Protein AF-R6FVN9-F1 (afdb_monomer_lite)

Structure (mmCIF, N/CA/C/O backbone):
data_AF-R6FVN9-F1
#
_entry.id   AF-R6FVN9-F1
#
loop_
_atom_site.group_PDB
_atom_site.id
_atom_site.type_symbol
_atom_site.label_atom_id
_atom_site.label_alt_id
_atom_site.label_comp_id
_atom_site.label_asym_id
_atom_site.label_entity_id
_atom_site.label_seq_id
_atom_site.pdbx_PDB_ins_code
_atom_site.Cartn_x
_atom_site.Cartn_y
_atom_site.Cartn_z
_atom_site.occupancy
_atom_site.B_iso_or_equiv
_atom_site.auth_seq_id
_atom_site.auth_comp_id
_atom_site.auth_asym_id
_atom_site.auth_atom_id
_atom_site.pdbx_PDB_model_num
ATOM 1 N N . MET A 1 1 ? 4.818 -10.656 8.230 1.00 64.50 1 MET A N 1
ATOM 2 C CA . MET A 1 1 ? 3.936 -11.634 7.541 1.00 64.50 1 MET A CA 1
ATOM 3 C C . MET A 1 1 ? 4.520 -11.974 6.174 1.00 64.50 1 MET A C 1
ATOM 5 O O . MET A 1 1 ? 5.313 -11.194 5.669 1.00 64.50 1 MET A O 1
ATOM 9 N N . LYS A 1 2 ? 4.163 -13.111 5.560 1.00 84.62 2 LYS A N 1
ATOM 10 C CA . LYS A 1 2 ? 4.438 -13.326 4.127 1.00 84.62 2 LYS A CA 1
ATOM 11 C C . LYS A 1 2 ? 3.320 -12.643 3.323 1.00 84.62 2 LYS A C 1
ATOM 13 O O . LYS A 1 2 ? 2.160 -12.979 3.530 1.00 84.62 2 LYS A O 1
ATOM 18 N N . HIS A 1 3 ? 3.661 -11.699 2.448 1.00 90.31 3 HIS A N 1
ATOM 19 C CA . HIS A 1 3 ? 2.756 -11.088 1.463 1.00 90.31 3 HIS A CA 1
ATOM 20 C C . HIS A 1 3 ? 3.348 -11.263 0.051 1.00 90.31 3 HIS A C 1
ATOM 22 O O . HIS A 1 3 ? 4.557 -11.486 -0.068 1.00 90.31 3 HIS A O 1
ATOM 28 N N . PRO A 1 4 ? 2.535 -11.206 -1.023 1.00 94.25 4 PRO A N 1
ATOM 29 C CA . PRO A 1 4 ? 3.006 -11.507 -2.381 1.00 94.25 4 PRO A CA 1
ATOM 30 C C . PRO A 1 4 ? 3.876 -10.395 -2.992 1.00 94.25 4 PRO A C 1
ATOM 32 O O . PRO A 1 4 ? 4.563 -10.628 -3.975 1.00 94.25 4 PRO A O 1
ATOM 35 N N . TYR A 1 5 ? 3.875 -9.199 -2.403 1.00 95.62 5 TYR A N 1
ATOM 36 C CA . TYR A 1 5 ? 4.427 -7.977 -3.002 1.00 95.62 5 TYR A CA 1
ATOM 37 C C . TYR A 1 5 ? 5.894 -7.666 -2.653 1.00 95.62 5 TYR A C 1
ATOM 39 O O . TYR A 1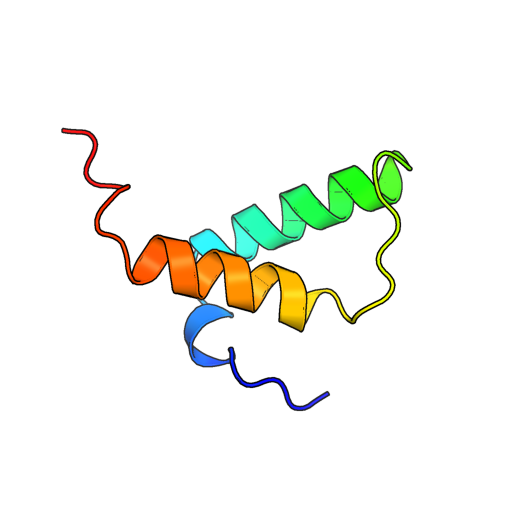 5 ? 6.300 -6.508 -2.691 1.00 95.62 5 TYR A O 1
ATOM 47 N N . LYS A 1 6 ? 6.691 -8.680 -2.297 1.00 93.69 6 LYS A N 1
ATOM 48 C CA . LYS A 1 6 ? 8.078 -8.488 -1.830 1.00 93.69 6 LYS A CA 1
ATOM 49 C C . LYS A 1 6 ? 8.984 -7.782 -2.831 1.00 93.69 6 LYS A C 1
ATOM 51 O O . LYS A 1 6 ? 9.864 -7.028 -2.437 1.00 93.69 6 LYS A O 1
ATOM 56 N N . GLU A 1 7 ? 8.773 -8.030 -4.121 1.00 93.50 7 GLU A N 1
ATOM 57 C CA . GLU A 1 7 ? 9.571 -7.430 -5.197 1.00 93.50 7 GLU A CA 1
ATOM 58 C C . GLU A 1 7 ? 9.491 -5.894 -5.227 1.00 93.50 7 GLU A C 1
ATOM 60 O O . GLU A 1 7 ? 10.386 -5.243 -5.760 1.00 93.50 7 GLU A O 1
ATOM 65 N N . TYR A 1 8 ? 8.456 -5.310 -4.614 1.00 94.25 8 TYR A N 1
ATOM 66 C CA . TYR A 1 8 ? 8.245 -3.868 -4.590 1.00 94.25 8 TYR A CA 1
ATOM 67 C C . TYR A 1 8 ? 8.820 -3.184 -3.342 1.00 94.25 8 TYR A C 1
ATOM 69 O O . TYR A 1 8 ? 9.029 -1.976 -3.396 1.00 94.25 8 TYR A O 1
ATOM 77 N N . GLU A 1 9 ? 9.123 -3.907 -2.255 1.00 93.75 9 GLU A N 1
ATOM 78 C CA . GLU A 1 9 ? 9.511 -3.334 -0.945 1.00 93.75 9 GLU A CA 1
ATOM 79 C C . GLU A 1 9 ? 10.728 -2.402 -1.007 1.00 93.75 9 GLU A C 1
ATOM 81 O O . GLU A 1 9 ? 10.819 -1.429 -0.259 1.00 93.75 9 GLU A O 1
ATOM 86 N N . THR A 1 10 ? 11.666 -2.679 -1.913 1.00 91.88 10 THR A N 1
ATOM 87 C CA . THR A 1 10 ? 12.891 -1.886 -2.081 1.00 91.88 10 THR A CA 1
ATOM 88 C C . THR A 1 10 ? 12.730 -0.729 -3.068 1.00 91.88 10 THR A C 1
ATOM 90 O O . THR A 1 10 ? 13.683 0.010 -3.316 1.00 91.88 10 THR A O 1
ATOM 93 N N . SER A 1 11 ? 11.558 -0.579 -3.689 1.00 93.25 11 SER A N 1
ATOM 94 C CA . SER A 1 11 ? 11.313 0.468 -4.681 1.00 93.25 11 SER A CA 1
ATOM 95 C C . SER A 1 11 ? 11.045 1.824 -4.019 1.00 93.25 11 SER A C 1
ATOM 97 O O . SER A 1 11 ? 10.428 1.915 -2.958 1.00 93.25 11 SER A O 1
ATOM 99 N N . LYS A 1 12 ? 11.449 2.915 -4.685 1.00 94.69 12 LYS A N 1
ATOM 100 C CA . LYS A 1 12 ? 11.097 4.279 -4.246 1.00 94.69 12 LYS A CA 1
ATOM 101 C C . LYS A 1 12 ? 9.582 4.487 -4.189 1.00 94.69 12 LYS A C 1
ATOM 103 O O . LYS A 1 12 ? 9.098 5.179 -3.302 1.00 94.69 12 LYS A O 1
ATOM 108 N N . LEU A 1 13 ? 8.856 3.864 -5.120 1.00 94.38 13 LEU A N 1
ATOM 109 C CA . LEU A 1 13 ? 7.399 3.902 -5.169 1.00 94.38 13 LEU A CA 1
ATOM 110 C C . LEU A 1 13 ? 6.783 3.306 -3.900 1.00 94.38 13 LEU A C 1
ATOM 112 O O . LEU A 1 13 ? 5.890 3.915 -3.326 1.00 94.38 13 LEU A O 1
ATOM 116 N N . TRP A 1 14 ? 7.291 2.166 -3.430 1.00 96.75 14 TRP A N 1
ATOM 117 C CA . TRP A 1 14 ? 6.829 1.554 -2.187 1.00 96.75 14 TRP A CA 1
ATOM 118 C C . TRP A 1 14 ? 7.039 2.458 -0.987 1.00 96.75 14 TRP A C 1
ATOM 120 O O . TRP A 1 14 ? 6.107 2.651 -0.215 1.00 96.75 14 TRP A O 1
ATOM 130 N N . ILE A 1 15 ? 8.236 3.032 -0.846 1.00 97.19 15 ILE A N 1
ATOM 131 C CA . ILE A 1 15 ? 8.547 3.946 0.259 1.00 97.19 15 ILE A CA 1
ATOM 132 C C . ILE A 1 15 ? 7.564 5.122 0.257 1.00 97.19 15 ILE A C 1
ATOM 134 O O . ILE A 1 15 ? 6.972 5.411 1.290 1.00 97.19 15 ILE A O 1
ATOM 138 N N . PHE A 1 16 ? 7.346 5.736 -0.910 1.00 96.88 16 PHE A N 1
ATOM 139 C CA . PHE A 1 16 ? 6.442 6.874 -1.068 1.00 96.88 16 PHE A CA 1
ATOM 140 C C . PHE A 1 16 ? 4.976 6.518 -0.784 1.00 96.88 16 PHE A C 1
ATOM 142 O O . PHE A 1 16 ? 4.316 7.182 0.007 1.00 96.88 16 PHE A O 1
ATOM 149 N N . VAL A 1 17 ? 4.459 5.445 -1.391 1.00 97.50 17 VAL A N 1
ATOM 150 C CA . VAL A 1 17 ? 3.069 5.011 -1.180 1.00 97.50 17 VAL A CA 1
ATOM 151 C C . VAL A 1 17 ? 2.853 4.611 0.276 1.00 97.50 17 VAL A C 1
ATOM 153 O O . VAL A 1 17 ? 1.835 4.969 0.857 1.00 97.50 17 VAL A O 1
ATOM 156 N N . LYS A 1 18 ? 3.808 3.895 0.882 1.00 98.12 18 LYS A N 1
ATOM 157 C CA . LYS A 1 18 ? 3.729 3.496 2.286 1.00 98.12 18 LYS A CA 1
ATOM 158 C C . LYS A 1 18 ? 3.644 4.710 3.201 1.00 98.12 18 LYS A C 1
ATOM 160 O O . LYS A 1 18 ? 2.714 4.747 3.996 1.00 98.12 18 LYS A O 1
ATOM 165 N N . SER A 1 19 ? 4.525 5.703 3.042 1.00 98.19 19 SER A N 1
ATOM 166 C CA . SER A 1 19 ? 4.456 6.922 3.856 1.00 98.19 19 SER A CA 1
ATOM 167 C C . SER A 1 19 ? 3.131 7.658 3.668 1.00 98.19 19 SER A C 1
ATOM 169 O O . SER A 1 19 ? 2.505 8.025 4.649 1.00 98.19 19 SER A O 1
ATOM 171 N N . SER A 1 20 ? 2.632 7.785 2.432 1.00 98.31 20 SER A N 1
ATOM 172 C CA . SER A 1 20 ? 1.343 8.447 2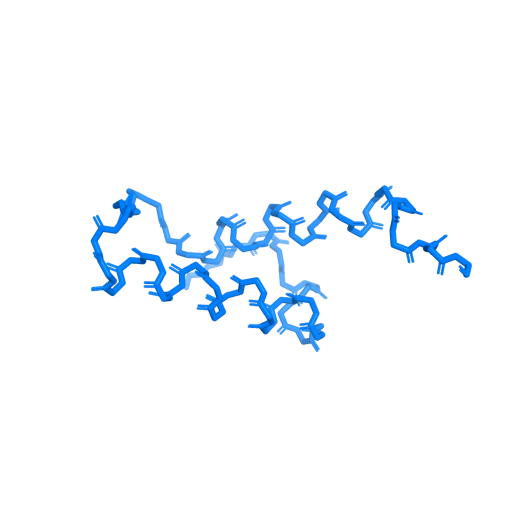.192 1.00 98.31 20 SER A CA 1
ATOM 173 C C . SER A 1 20 ? 0.163 7.719 2.842 1.00 98.31 20 SER A C 1
ATOM 175 O O . SER A 1 20 ? -0.764 8.363 3.318 1.00 98.31 20 SER A O 1
ATOM 177 N N . ILE A 1 21 ? 0.170 6.383 2.863 1.00 98.31 21 ILE A N 1
ATOM 178 C CA . ILE A 1 21 ? -0.868 5.601 3.546 1.00 98.31 21 ILE A CA 1
A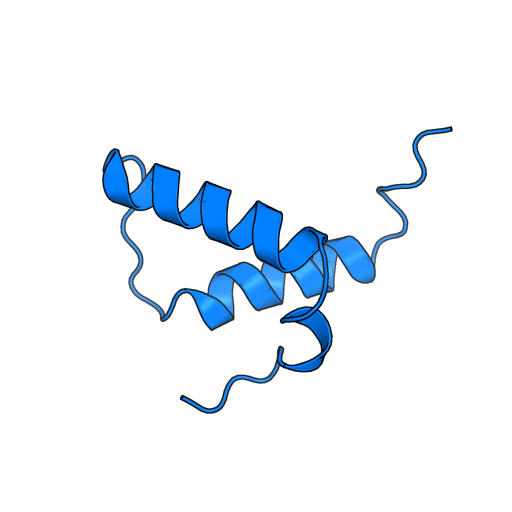TOM 179 C C . ILE A 1 21 ? -0.728 5.714 5.071 1.00 98.31 21 ILE A C 1
ATOM 181 O O . ILE A 1 21 ? -1.744 5.798 5.754 1.00 98.31 21 ILE A O 1
ATOM 185 N N . GLU A 1 22 ? 0.498 5.732 5.603 1.00 98.50 22 GLU A N 1
ATOM 186 C CA . GLU A 1 22 ? 0.754 5.949 7.034 1.00 98.50 22 GLU A CA 1
ATOM 187 C C . GLU A 1 22 ? 0.237 7.322 7.489 1.00 98.50 22 GLU A C 1
ATOM 189 O O . GLU A 1 22 ? -0.493 7.376 8.476 1.00 98.50 22 GLU A O 1
ATOM 194 N N . ASP A 1 23 ? 0.490 8.386 6.719 1.00 98.69 23 ASP A N 1
ATOM 195 C CA . ASP A 1 23 ? -0.007 9.740 7.005 1.00 98.69 23 ASP A CA 1
ATOM 196 C C . ASP A 1 23 ? -1.548 9.793 7.046 1.00 98.69 23 ASP A C 1
ATOM 198 O O . ASP A 1 23 ? -2.135 10.423 7.925 1.00 98.69 23 ASP A O 1
ATOM 202 N N . LEU A 1 24 ? -2.230 9.107 6.118 1.00 98.62 24 LEU A N 1
ATOM 203 C CA . LEU A 1 24 ? -3.700 9.052 6.086 1.00 98.62 24 LEU A CA 1
ATOM 204 C C . LEU A 1 24 ? -4.283 8.308 7.295 1.00 98.62 24 LEU A C 1
ATOM 206 O O . LEU A 1 24 ? -5.344 8.679 7.797 1.00 98.62 24 LEU A O 1
ATOM 210 N N . VAL A 1 25 ? -3.608 7.254 7.762 1.00 98.25 25 VAL A N 1
ATOM 211 C CA . VAL A 1 25 ? -4.013 6.533 8.978 1.00 98.25 25 VAL A CA 1
ATOM 212 C C . VAL A 1 25 ? -3.775 7.401 10.212 1.00 98.25 25 VAL A C 1
ATOM 214 O O . VAL A 1 25 ? -4.652 7.489 11.067 1.00 98.25 25 VAL A O 1
ATOM 217 N N . GLU A 1 26 ? -2.623 8.073 10.302 1.00 98.44 26 GLU A N 1
ATOM 218 C CA . GLU A 1 26 ? -2.282 8.952 11.428 1.00 98.44 26 GLU A CA 1
ATOM 219 C C . GLU A 1 26 ? -3.263 10.126 11.556 1.00 98.44 26 GLU A C 1
ATOM 221 O O . GLU A 1 26 ? -3.713 10.451 12.657 1.00 98.44 26 GLU A O 1
ATOM 226 N N . ASN A 1 27 ? -3.681 10.700 10.425 1.00 98.44 27 ASN A N 1
ATOM 227 C CA . ASN A 1 27 ? -4.665 11.781 10.384 1.00 98.44 27 ASN A CA 1
ATOM 228 C C . ASN A 1 27 ? -6.120 11.308 10.568 1.00 98.44 27 ASN A C 1
ATOM 230 O O . ASN A 1 27 ? -7.021 12.141 10.640 1.00 98.44 27 ASN A O 1
ATOM 234 N N . ASN A 1 28 ? -6.364 9.999 10.717 1.00 98.12 28 ASN A N 1
ATOM 235 C CA . ASN A 1 28 ? -7.696 9.376 10.760 1.00 98.12 28 ASN A CA 1
ATOM 236 C C . ASN A 1 28 ? -8.550 9.639 9.506 1.00 98.12 28 ASN A C 1
ATOM 238 O O . ASN A 1 28 ? -9.780 9.583 9.564 1.00 98.12 28 ASN A O 1
ATOM 242 N N . ASP A 1 29 ? -7.911 9.894 8.365 1.00 98.56 29 ASP A N 1
ATOM 243 C CA . ASP A 1 29 ? -8.598 10.024 7.079 1.00 98.56 29 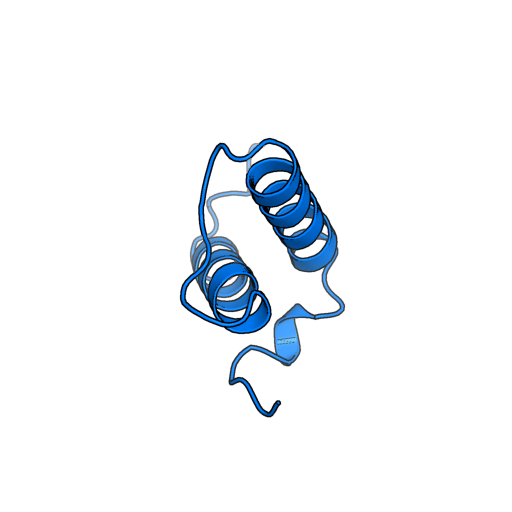ASP A CA 1
ATOM 244 C C . ASP A 1 29 ? -9.068 8.653 6.568 1.00 98.56 29 ASP A C 1
ATOM 246 O O . ASP A 1 29 ? -10.077 8.554 5.864 1.00 98.56 29 ASP A O 1
ATOM 250 N N . ILE A 1 30 ? -8.344 7.584 6.930 1.00 98.12 30 ILE A N 1
ATOM 251 C CA . ILE A 1 30 ? -8.688 6.193 6.615 1.00 98.12 30 ILE A CA 1
ATOM 252 C C . ILE A 1 30 ? -8.446 5.263 7.810 1.00 98.12 30 ILE A C 1
ATOM 254 O O . ILE A 1 30 ? -7.571 5.499 8.638 1.00 98.12 30 ILE A 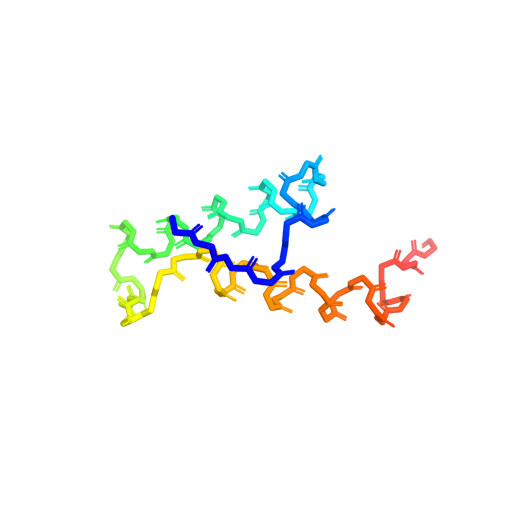O 1
ATOM 258 N N . GLU A 1 31 ? -9.153 4.132 7.828 1.00 98.19 31 GLU A N 1
ATOM 259 C CA . GLU A 1 31 ? -8.872 3.001 8.716 1.00 98.19 31 GLU A CA 1
ATOM 260 C C . GLU A 1 31 ? -8.480 1.772 7.882 1.00 98.19 31 GLU A C 1
ATOM 262 O O . GLU A 1 31 ? -9.149 1.419 6.904 1.00 98.19 31 GLU A O 1
ATOM 267 N N . LEU A 1 32 ? -7.379 1.111 8.252 1.00 97.50 32 LEU A N 1
ATOM 268 C CA . LEU A 1 32 ? -6.904 -0.092 7.572 1.00 97.50 32 LEU A CA 1
ATOM 269 C C . LEU A 1 32 ? -7.370 -1.359 8.293 1.00 97.50 32 LEU A C 1
ATOM 271 O O . LEU A 1 32 ? -6.919 -1.670 9.390 1.00 97.50 32 LEU A O 1
ATOM 275 N N . PHE A 1 33 ? -8.189 -2.160 7.611 1.00 96.69 33 PHE A N 1
ATOM 276 C CA . PHE A 1 33 ? -8.613 -3.488 8.087 1.00 96.69 33 PHE A CA 1
ATOM 277 C C . PHE A 1 33 ? -7.684 -4.630 7.642 1.00 96.69 33 PHE A C 1
ATOM 279 O O . PHE A 1 33 ? -7.851 -5.778 8.049 1.00 96.69 33 PHE A O 1
ATOM 286 N N . THR A 1 34 ? -6.711 -4.333 6.782 1.00 94.50 34 THR A N 1
ATOM 287 C CA . THR A 1 34 ? -5.723 -5.282 6.256 1.00 94.50 34 THR A CA 1
ATOM 288 C C . THR A 1 34 ? -4.315 -4.754 6.538 1.00 94.50 34 THR A C 1
ATOM 290 O O . THR A 1 34 ? -4.140 -3.535 6.582 1.00 94.50 34 THR A O 1
ATOM 293 N N . PRO A 1 35 ? -3.291 -5.618 6.688 1.00 96.38 35 PRO A N 1
ATOM 294 C CA . PRO A 1 35 ? -1.918 -5.154 6.855 1.00 96.38 35 PRO A CA 1
ATOM 295 C C . PRO A 1 35 ? -1.487 -4.226 5.714 1.00 96.38 35 PRO A C 1
ATOM 297 O O . PRO A 1 35 ? -1.797 -4.479 4.543 1.00 96.38 35 PRO A O 1
ATOM 300 N N . ILE A 1 36 ? -0.762 -3.164 6.065 1.00 97.12 36 ILE A N 1
ATOM 301 C CA . ILE A 1 36 ? -0.375 -2.085 5.151 1.00 97.12 36 ILE A CA 1
ATOM 302 C C . ILE A 1 36 ? 0.403 -2.598 3.934 1.00 97.12 36 ILE A C 1
ATOM 304 O O . ILE A 1 36 ? 0.231 -2.093 2.828 1.00 97.12 36 ILE A O 1
ATOM 308 N N . GLU A 1 37 ? 1.185 -3.666 4.091 1.00 96.88 37 GLU A N 1
ATOM 309 C CA . GLU A 1 37 ? 1.989 -4.252 3.019 1.00 96.88 37 GLU A CA 1
ATOM 310 C C . GLU A 1 37 ? 1.131 -4.825 1.881 1.00 96.88 37 GLU A C 1
ATOM 312 O O . GLU A 1 37 ? 1.568 -4.855 0.729 1.00 96.88 37 GLU A O 1
ATOM 317 N N . TYR A 1 38 ? -0.104 -5.253 2.170 1.00 97.44 38 TYR A N 1
ATOM 318 C CA . TYR A 1 38 ? -1.044 -5.694 1.135 1.00 97.44 38 TYR A CA 1
ATOM 319 C C . TYR A 1 38 ? -1.594 -4.518 0.326 1.00 97.44 38 TYR A C 1
ATOM 321 O O . TYR A 1 38 ? -1.730 -4.634 -0.892 1.00 97.44 38 TYR A O 1
ATOM 329 N N . VAL A 1 39 ? -1.878 -3.394 0.987 1.00 97.06 39 VAL A N 1
ATOM 330 C CA . VAL A 1 39 ? -2.397 -2.174 0.348 1.00 97.06 39 VAL A CA 1
ATOM 331 C C . VAL A 1 39 ? -1.312 -1.530 -0.503 1.00 97.06 39 VAL A C 1
ATOM 333 O O . VAL A 1 39 ? -1.481 -1.370 -1.712 1.00 97.06 39 VAL A O 1
ATOM 336 N N . VAL A 1 40 ? -0.165 -1.239 0.114 1.00 97.44 40 VAL A N 1
ATOM 337 C CA . VAL A 1 40 ? 0.993 -0.626 -0.546 1.00 97.44 40 VAL A CA 1
ATOM 338 C C . VAL A 1 40 ? 1.445 -1.489 -1.715 1.00 97.44 40 VAL A C 1
ATOM 340 O O . VAL A 1 40 ? 1.642 -0.983 -2.818 1.00 97.44 40 VAL A O 1
ATOM 343 N N . GLY A 1 41 ? 1.547 -2.802 -1.508 1.00 96.56 41 GLY A N 1
ATOM 344 C CA . GLY A 1 41 ? 1.991 -3.720 -2.542 1.00 96.56 41 GLY A CA 1
ATOM 345 C C . GLY A 1 41 ? 1.047 -3.822 -3.735 1.00 96.56 41 GLY A C 1
ATOM 346 O O . GLY A 1 41 ? 1.512 -3.830 -4.875 1.00 96.56 41 GLY A O 1
ATOM 347 N N . TYR A 1 42 ? -0.267 -3.827 -3.505 1.00 95.94 42 TYR A N 1
ATOM 348 C CA . TYR A 1 42 ? -1.248 -3.820 -4.590 1.00 95.94 42 TYR A CA 1
ATOM 349 C C . TYR A 1 42 ? -1.181 -2.527 -5.416 1.00 95.94 42 TYR A C 1
ATOM 351 O O . TYR A 1 42 ? -1.173 -2.577 -6.647 1.00 95.94 42 TYR A O 1
ATOM 359 N N . ILE A 1 43 ? -1.064 -1.373 -4.751 1.00 95.75 43 ILE A N 1
ATOM 360 C CA . ILE A 1 43 ? -0.914 -0.073 -5.417 1.00 95.75 43 ILE A CA 1
ATOM 361 C C . ILE A 1 43 ? 0.386 -0.041 -6.234 1.00 95.75 43 ILE A C 1
ATOM 363 O O . ILE A 1 43 ? 0.355 0.286 -7.421 1.00 95.75 43 ILE A O 1
ATOM 367 N N . CYS A 1 44 ? 1.512 -0.459 -5.643 1.00 94.88 44 CYS A N 1
A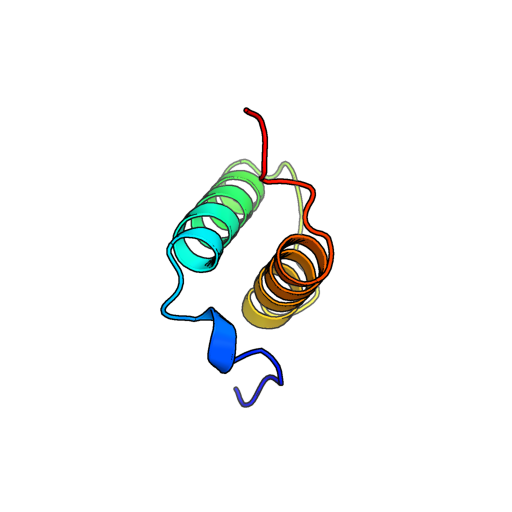TOM 368 C CA . CYS A 1 44 ? 2.806 -0.518 -6.328 1.00 94.88 44 CYS A CA 1
ATOM 369 C C . CYS A 1 44 ? 2.766 -1.429 -7.556 1.00 94.88 44 CYS A C 1
ATOM 371 O O . CYS A 1 44 ? 3.245 -1.036 -8.620 1.00 94.88 44 CYS A O 1
ATOM 373 N N . LYS A 1 45 ? 2.157 -2.615 -7.437 1.00 94.25 45 LYS A N 1
ATOM 374 C CA . LYS A 1 45 ? 1.947 -3.537 -8.558 1.00 94.25 45 LYS A CA 1
ATOM 375 C C . LYS A 1 45 ? 1.169 -2.864 -9.684 1.00 94.25 45 LYS A C 1
ATOM 377 O O . LYS A 1 45 ? 1.593 -2.930 -10.835 1.00 94.25 45 LYS A O 1
ATOM 382 N N . ASN A 1 46 ? 0.043 -2.225 -9.373 1.00 93.69 46 ASN A N 1
ATOM 383 C CA . ASN A 1 46 ? -0.831 -1.622 -10.379 1.00 93.69 46 ASN A CA 1
ATOM 384 C C . ASN A 1 46 ? -0.166 -0.452 -11.108 1.00 93.69 46 ASN A C 1
ATOM 386 O O . ASN A 1 46 ? -0.286 -0.351 -12.327 1.00 93.69 46 ASN A O 1
ATOM 390 N N . ILE A 1 47 ? 0.554 0.400 -10.379 1.00 91.75 47 ILE A N 1
ATOM 391 C CA . ILE A 1 47 ? 1.313 1.516 -10.954 1.00 91.75 47 ILE A CA 1
ATOM 392 C C . ILE A 1 47 ? 2.510 1.008 -11.760 1.00 91.75 47 ILE A C 1
ATOM 394 O O . ILE A 1 47 ? 2.812 1.558 -12.803 1.00 91.75 47 ILE A O 1
ATOM 398 N N . SER A 1 48 ? 3.186 -0.053 -11.320 1.00 87.50 48 SER A N 1
ATOM 399 C CA . SER A 1 48 ? 4.324 -0.613 -12.067 1.00 87.50 48 SER A CA 1
ATOM 400 C C . SER A 1 48 ? 3.882 -1.381 -13.319 1.00 87.50 48 SER A C 1
ATOM 402 O O . SER A 1 48 ? 4.639 -1.489 -14.277 1.00 87.50 48 SER A O 1
ATOM 404 N N . SER A 1 49 ? 2.662 -1.930 -13.312 1.00 82.69 49 SER A N 1
ATOM 405 C CA . SER A 1 49 ? 2.088 -2.681 -14.441 1.00 82.69 49 SER A CA 1
ATOM 406 C C . SER A 1 49 ? 1.498 -1.777 -15.520 1.00 82.69 49 SER A C 1
ATOM 408 O O . SER A 1 49 ? 1.370 -2.193 -16.668 1.00 82.69 49 SER A O 1
ATOM 410 N N . ASN A 1 50 ? 1.116 -0.557 -15.155 1.00 73.19 50 ASN A N 1
ATOM 411 C CA . ASN A 1 50 ? 0.615 0.431 -16.088 1.00 73.19 50 ASN A CA 1
ATOM 412 C C . ASN A 1 50 ? 1.693 1.503 -16.239 1.00 73.19 50 ASN A C 1
ATOM 414 O O . ASN A 1 50 ? 1.966 2.213 -15.284 1.00 73.19 50 ASN A O 1
ATOM 418 N N . ASP A 1 51 ? 2.277 1.650 -17.428 1.00 63.72 51 ASP A N 1
ATOM 419 C CA . ASP A 1 51 ? 3.282 2.661 -17.832 1.00 63.72 51 ASP A CA 1
ATOM 420 C C . ASP A 1 51 ? 2.799 4.142 -17.672 1.00 63.72 51 ASP A C 1
ATOM 422 O O . ASP A 1 51 ? 3.221 5.036 -18.401 1.00 63.72 51 ASP A O 1
ATOM 426 N N . ILE A 1 52 ? 1.881 4.425 -16.739 1.00 61.88 52 ILE A N 1
ATOM 427 C CA . ILE A 1 52 ? 1.248 5.716 -16.443 1.00 61.88 52 ILE A CA 1
ATOM 428 C C . ILE A 1 52 ? 2.293 6.739 -15.981 1.00 61.88 52 ILE A C 1
ATOM 430 O O . ILE A 1 52 ? 2.161 7.917 -16.287 1.00 61.88 52 ILE A O 1
ATOM 434 N N . ILE A 1 53 ? 3.378 6.307 -15.326 1.00 58.91 53 ILE A N 1
ATOM 435 C CA . ILE A 1 53 ? 4.484 7.193 -14.917 1.00 58.91 53 ILE A CA 1
ATOM 436 C C . ILE A 1 53 ? 5.560 7.262 -16.014 1.00 58.91 53 ILE A C 1
ATOM 438 O O . ILE A 1 53 ? 6.744 7.013 -15.795 1.00 58.91 53 ILE A O 1
ATOM 442 N N . LYS A 1 54 ? 5.134 7.598 -17.230 1.00 49.34 54 LYS A N 1
ATOM 443 C CA . LYS A 1 54 ? 5.974 8.246 -18.243 1.00 49.34 54 LYS A CA 1
ATOM 444 C C . LYS A 1 54 ? 5.300 9.561 -18.622 1.00 49.34 54 LYS A C 1
ATOM 446 O O . LYS A 1 54 ? 4.915 9.760 -19.771 1.00 49.34 54 LYS A O 1
ATOM 451 N N . GLU A 1 55 ? 5.124 10.451 -17.649 1.00 44.91 55 GLU A N 1
ATOM 452 C CA . GLU A 1 55 ? 4.951 11.861 -17.991 1.00 44.91 55 GLU A CA 1
ATOM 453 C C . GLU A 1 55 ? 6.281 12.336 -18.592 1.00 44.91 55 GLU A C 1
ATOM 455 O O . GLU A 1 55 ? 7.333 12.252 -17.955 1.00 44.91 55 GLU A O 1
ATOM 460 N N . LYS A 1 56 ? 6.227 12.676 -19.883 1.00 39.38 56 LYS A N 1
ATOM 461 C CA . LYS A 1 56 ? 7.321 13.290 -20.638 1.00 39.38 56 LYS A CA 1
ATOM 462 C C . LYS A 1 56 ? 7.613 14.694 -20.132 1.00 39.38 56 LYS A C 1
ATOM 464 O O . LYS A 1 56 ? 6.633 15.405 -19.824 1.00 39.38 56 LYS A O 1
#

Secondary structure (DSSP, 8-state):
---TTGGGTTSHHHHHHHHHHHHHHHTTS---SS-HHHHHHHHHHHHHHSTT----

Radius of gyration: 11.95 Å; chains: 1; bounding box: 22×27×32 Å

Foldseek 3Di:
DDDPQPVCCPPPQLVVLLVVVVVCVVVVVDDDPDPSCNVSSVVSVVPVVDVPPPPD

Sequence (56 aa):
MKHPYKEYETSKLWIFVKSSIEDLVENNDIELFTPIEYVVGYICKNISSNDIIKEK

pLDDT: mean 89.99, std 14.42, range [39.38, 98.69]